Protein AF-A0A7C8YXA8-F1 (afdb_monomer_lite)

Organism: Opuntia streptacantha (NCBI:txid393608)

Structure (mmCIF, N/CA/C/O backbone):
data_AF-A0A7C8YXA8-F1
#
_entry.id   AF-A0A7C8YXA8-F1
#
loop_
_atom_site.group_PDB
_atom_site.id
_atom_site.type_symbol
_atom_site.label_atom_id
_atom_site.label_alt_id
_atom_site.label_comp_id
_atom_site.label_asym_id
_atom_site.label_entity_id
_atom_site.label_seq_id
_atom_site.pdbx_PDB_ins_code
_atom_site.Cartn_x
_atom_site.Cartn_y
_atom_site.Cartn_z
_atom_site.occupancy
_atom_site.B_iso_or_equiv
_atom_site.auth_seq_id
_atom_site.auth_comp_id
_atom_site.auth_asym_id
_atom_site.auth_atom_id
_atom_site.pdbx_PDB_model_num
ATOM 1 N N . MET A 1 1 ? 20.830 -11.717 -2.178 1.00 42.31 1 MET A N 1
ATOM 2 C CA . MET A 1 1 ? 20.661 -10.370 -1.578 1.00 42.31 1 MET A CA 1
ATOM 3 C C . MET A 1 1 ? 21.668 -10.047 -0.460 1.00 42.31 1 MET A C 1
ATOM 5 O O . MET A 1 1 ? 22.018 -8.888 -0.319 1.00 42.31 1 MET A O 1
ATOM 9 N N . HIS A 1 2 ? 22.247 -11.028 0.250 1.00 44.06 2 HIS A N 1
ATOM 10 C CA . HIS A 1 2 ? 23.272 -10.802 1.296 1.00 44.06 2 HIS A CA 1
ATOM 11 C C . HIS A 1 2 ? 24.641 -10.246 0.827 1.00 44.06 2 HIS A C 1
ATOM 13 O O . HIS A 1 2 ? 25.388 -9.691 1.628 1.00 44.06 2 HIS A O 1
ATOM 19 N N . PHE A 1 3 ? 24.999 -10.376 -0.456 1.00 40.09 3 PHE A N 1
ATOM 20 C CA . PHE A 1 3 ? 26.350 -10.045 -0.943 1.00 40.09 3 PHE A CA 1
ATOM 21 C C . PHE A 1 3 ? 26.593 -8.556 -1.248 1.00 40.09 3 PHE A C 1
ATOM 23 O O . PHE A 1 3 ? 27.742 -8.115 -1.244 1.00 40.09 3 PHE A O 1
ATOM 30 N N . TRP A 1 4 ? 25.542 -7.766 -1.486 1.00 42.28 4 TRP A N 1
ATOM 31 C CA . TRP A 1 4 ? 25.686 -6.348 -1.846 1.00 42.28 4 TRP A CA 1
ATOM 32 C C . TRP A 1 4 ? 25.954 -5.450 -0.629 1.00 42.28 4 TRP A C 1
ATOM 34 O O . TRP A 1 4 ? 26.821 -4.580 -0.691 1.00 42.28 4 TRP A O 1
ATOM 44 N N . ALA A 1 5 ? 25.319 -5.733 0.511 1.00 45.34 5 ALA A N 1
ATOM 45 C CA . ALA A 1 5 ? 25.531 -4.995 1.759 1.00 45.34 5 ALA A CA 1
ATOM 46 C C . ALA A 1 5 ? 26.970 -5.136 2.302 1.00 45.34 5 ALA A C 1
ATOM 48 O O . ALA A 1 5 ? 27.571 -4.164 2.758 1.00 45.34 5 ALA A O 1
ATOM 49 N N . LEU A 1 6 ? 27.575 -6.324 2.172 1.00 50.25 6 LEU A N 1
ATOM 50 C CA . LEU A 1 6 ? 28.950 -6.575 2.622 1.00 50.25 6 LEU A CA 1
ATOM 51 C C . LEU A 1 6 ? 30.002 -5.845 1.770 1.00 50.25 6 LEU A C 1
ATOM 53 O O . LEU A 1 6 ? 31.060 -5.467 2.278 1.00 50.25 6 LEU A O 1
ATOM 57 N N . ARG A 1 7 ? 29.723 -5.597 0.482 1.00 51.34 7 ARG A N 1
ATOM 58 C CA . ARG A 1 7 ? 30.649 -4.877 -0.409 1.00 51.34 7 ARG A CA 1
ATOM 59 C C . ARG A 1 7 ? 30.673 -3.370 -0.131 1.00 51.34 7 ARG A C 1
ATOM 61 O O . ARG A 1 7 ? 31.726 -2.756 -0.287 1.00 51.34 7 ARG A O 1
ATOM 68 N N . TYR A 1 8 ? 29.561 -2.806 0.338 1.00 46.84 8 TYR A N 1
ATOM 69 C CA . TYR A 1 8 ? 29.451 -1.396 0.719 1.00 46.84 8 TYR A CA 1
ATOM 70 C C . TYR A 1 8 ? 30.192 -1.090 2.034 1.00 46.84 8 TYR A C 1
ATOM 72 O O . TYR A 1 8 ? 31.008 -0.172 2.089 1.00 46.84 8 TYR A O 1
ATOM 80 N N . ILE A 1 9 ? 30.009 -1.930 3.060 1.00 54.09 9 ILE A N 1
ATOM 81 C CA . ILE A 1 9 ? 30.670 -1.770 4.370 1.00 54.09 9 ILE A CA 1
ATOM 82 C C . ILE A 1 9 ? 32.193 -1.939 4.256 1.00 54.09 9 ILE A C 1
ATOM 84 O O . ILE A 1 9 ? 32.955 -1.192 4.869 1.00 54.09 9 ILE A O 1
ATOM 88 N N . ARG A 1 10 ? 32.657 -2.870 3.411 1.00 50.44 10 ARG A N 1
ATOM 89 C CA . ARG A 1 10 ? 34.092 -3.072 3.171 1.00 50.44 10 ARG A CA 1
ATOM 90 C C . ARG A 1 10 ? 34.755 -1.823 2.578 1.00 50.44 10 ARG A C 1
ATOM 92 O O . ARG A 1 10 ? 35.803 -1.417 3.063 1.00 50.44 10 ARG A O 1
ATOM 99 N N . ASN A 1 11 ? 34.144 -1.177 1.586 1.00 47.81 11 ASN A N 1
ATOM 100 C CA . ASN A 1 11 ? 34.719 0.027 0.969 1.00 47.81 11 ASN A CA 1
ATOM 101 C C . ASN A 1 11 ? 34.734 1.240 1.918 1.00 47.81 11 ASN A C 1
ATOM 103 O O . ASN A 1 11 ? 35.639 2.068 1.831 1.00 47.81 11 ASN A O 1
ATOM 107 N N . PHE A 1 12 ? 33.788 1.315 2.856 1.00 50.34 12 PHE A N 1
ATOM 108 C CA . PHE A 1 12 ? 33.731 2.376 3.864 1.00 50.34 12 PHE A CA 1
ATOM 109 C C . PHE A 1 12 ? 34.861 2.254 4.906 1.00 50.34 12 PHE A C 1
ATOM 111 O O . PHE A 1 12 ? 35.546 3.230 5.206 1.00 50.34 12 PHE A O 1
ATOM 118 N N . ILE A 1 13 ? 35.142 1.034 5.378 1.00 52.44 13 ILE A N 1
ATOM 119 C CA . ILE A 1 13 ? 36.189 0.774 6.383 1.00 52.44 13 ILE A CA 1
ATOM 120 C C . ILE A 1 13 ? 37.605 0.966 5.802 1.00 52.44 13 ILE A C 1
ATOM 122 O O . ILE A 1 13 ? 38.474 1.533 6.469 1.00 52.44 13 ILE A O 1
ATOM 126 N N . TYR A 1 14 ? 37.844 0.581 4.540 1.00 45.84 14 TYR A N 1
ATOM 127 C CA . TYR A 1 14 ? 39.145 0.796 3.880 1.00 45.84 14 TYR A CA 1
ATOM 128 C C . TYR A 1 14 ? 39.472 2.284 3.646 1.00 45.84 14 TYR A C 1
ATOM 130 O O . TYR A 1 14 ? 40.645 2.654 3.660 1.00 45.84 14 TYR A O 1
ATOM 138 N N . SER A 1 15 ? 38.461 3.150 3.497 1.00 47.53 15 SER A N 1
ATOM 139 C CA . SER A 1 15 ? 38.656 4.601 3.349 1.00 47.53 15 SER A CA 1
ATOM 140 C C . SER A 1 15 ? 39.000 5.308 4.666 1.00 47.53 15 SER A C 1
ATOM 142 O O . SER A 1 15 ? 39.614 6.373 4.634 1.00 47.53 15 SER A O 1
ATOM 144 N N . GLN A 1 16 ? 38.613 4.749 5.816 1.00 42.59 16 GLN A N 1
ATOM 145 C CA . GLN A 1 16 ? 38.869 5.352 7.132 1.00 42.59 16 GLN A CA 1
ATOM 146 C C . GLN A 1 16 ? 40.211 4.926 7.743 1.00 42.59 16 GLN A C 1
ATOM 148 O O 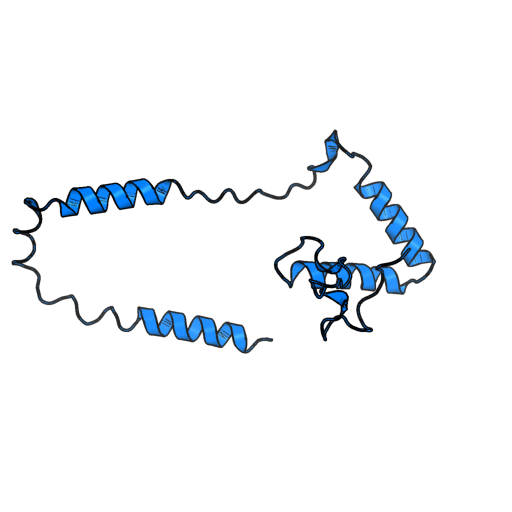. GLN A 1 16 ? 40.817 5.704 8.475 1.00 42.59 16 GLN A O 1
ATOM 153 N N . LEU A 1 17 ? 40.729 3.740 7.409 1.00 45.81 17 LEU A N 1
ATOM 154 C CA . LEU A 1 17 ? 41.983 3.227 7.982 1.00 45.81 17 LEU A CA 1
ATOM 155 C C . LEU A 1 17 ? 43.265 3.761 7.313 1.00 45.81 17 LEU A C 1
ATOM 157 O O . LEU A 1 17 ? 44.332 3.689 7.919 1.00 45.81 17 LEU A O 1
ATOM 161 N N . PHE A 1 18 ? 43.192 4.334 6.106 1.00 44.44 18 PHE A N 1
ATOM 162 C CA . PHE A 1 18 ? 44.373 4.884 5.415 1.00 44.44 18 PHE A CA 1
ATOM 163 C C . PHE A 1 18 ? 44.728 6.323 5.842 1.00 44.44 18 PHE A C 1
ATOM 165 O O . PHE A 1 18 ? 45.822 6.803 5.558 1.00 44.44 18 PHE A O 1
ATOM 172 N N . PHE A 1 19 ? 43.835 7.018 6.556 1.00 41.53 19 PHE A N 1
ATOM 173 C CA . PHE A 1 19 ? 44.018 8.435 6.902 1.00 41.53 19 PHE A CA 1
ATOM 174 C C . PHE A 1 19 ? 44.668 8.686 8.273 1.00 41.53 19 PHE A C 1
ATOM 176 O O . PHE A 1 19 ? 45.052 9.816 8.571 1.00 41.53 19 PHE A O 1
ATOM 183 N N . SER A 1 20 ? 44.843 7.655 9.108 1.00 44.69 20 SER A N 1
ATOM 184 C CA . SER A 1 20 ? 45.347 7.824 10.481 1.00 44.69 20 SER A CA 1
ATOM 185 C C . SER A 1 20 ? 46.874 7.843 10.629 1.00 44.69 20 SER A C 1
ATOM 187 O O . SER A 1 20 ? 47.355 8.135 11.720 1.00 44.69 20 SER A O 1
ATOM 189 N N . SER A 1 21 ? 47.665 7.562 9.585 1.00 48.25 21 SER A N 1
ATOM 190 C CA . SER A 1 21 ? 49.114 7.328 9.750 1.00 48.25 21 SER A CA 1
ATOM 191 C C . SER A 1 21 ? 50.049 8.447 9.270 1.00 48.25 21 SER A C 1
ATOM 193 O O . SER A 1 21 ? 51.256 8.317 9.459 1.00 48.25 21 SER A O 1
ATOM 195 N N . GLN A 1 22 ? 49.553 9.563 8.712 1.00 47.94 22 GLN A N 1
ATOM 196 C CA . GLN A 1 22 ? 50.429 10.584 8.093 1.00 47.94 22 GLN A CA 1
ATOM 197 C C . GLN A 1 22 ? 50.380 12.004 8.689 1.00 47.94 22 GLN A C 1
ATOM 199 O O . GLN A 1 22 ? 51.004 12.909 8.141 1.00 47.94 22 GLN A O 1
ATOM 204 N N . LEU A 1 23 ? 49.717 12.245 9.827 1.00 48.16 23 LEU A N 1
ATOM 205 C CA . LEU A 1 23 ? 49.517 13.620 10.337 1.00 48.16 23 LEU A CA 1
ATOM 206 C C . LEU A 1 23 ? 50.118 13.940 11.719 1.00 48.16 23 LEU A C 1
ATOM 208 O O . LEU A 1 23 ? 49.822 14.988 12.280 1.00 48.16 23 LEU A O 1
ATOM 212 N N . ILE A 1 24 ? 51.017 13.109 12.259 1.00 52.09 24 ILE A N 1
ATOM 213 C CA . ILE A 1 24 ? 51.536 13.286 13.638 1.00 52.09 24 ILE A CA 1
ATOM 214 C C . ILE A 1 24 ? 52.927 13.970 13.717 1.00 52.09 24 ILE A C 1
ATOM 216 O O . ILE A 1 24 ? 53.452 14.174 14.804 1.00 52.09 24 ILE A O 1
ATOM 220 N N . ARG A 1 25 ? 53.558 14.417 12.615 1.00 47.22 25 ARG A N 1
ATOM 221 C CA . ARG A 1 25 ? 54.955 14.940 12.673 1.00 47.22 25 ARG A CA 1
ATOM 222 C C . ARG A 1 25 ? 55.221 16.394 12.257 1.00 47.22 25 ARG A C 1
ATOM 224 O O . ARG A 1 25 ? 56.377 16.738 12.032 1.00 47.22 25 ARG A O 1
ATOM 231 N N . ARG A 1 26 ? 54.227 17.292 12.198 1.00 48.16 26 ARG A N 1
ATOM 232 C CA . ARG A 1 26 ? 54.483 18.729 11.902 1.00 48.16 26 ARG A CA 1
ATOM 233 C C . ARG A 1 26 ? 53.769 19.731 12.825 1.00 48.16 26 ARG A C 1
ATOM 235 O O . ARG A 1 26 ? 53.380 20.812 12.397 1.00 48.16 26 ARG A O 1
ATOM 242 N N . MET A 1 27 ? 53.648 19.394 14.107 1.00 48.69 27 MET A N 1
ATOM 243 C CA . MET A 1 27 ? 53.294 20.333 15.183 1.00 48.69 27 MET A CA 1
ATOM 244 C C . MET A 1 27 ? 54.591 20.895 15.790 1.00 48.69 27 MET A C 1
ATOM 246 O O . MET A 1 27 ? 55.154 20.246 16.668 1.00 48.69 27 MET A O 1
ATOM 250 N N . PRO A 1 28 ? 55.140 22.028 15.299 1.00 50.38 28 PRO A N 1
ATOM 251 C CA . PRO A 1 28 ? 54.985 23.234 16.123 1.00 50.38 28 PRO A CA 1
ATOM 252 C C . PRO A 1 28 ? 54.979 24.598 15.392 1.00 50.38 28 PRO A C 1
ATOM 254 O O . PRO A 1 28 ? 54.901 25.617 16.066 1.00 50.38 28 PRO A O 1
ATOM 257 N N . THR A 1 29 ? 55.027 24.690 14.055 1.00 49.09 29 THR A N 1
ATOM 258 C CA . THR A 1 29 ? 55.122 26.006 13.364 1.00 49.09 29 THR A CA 1
ATOM 259 C C . THR A 1 29 ? 53.848 26.461 12.646 1.00 49.09 29 THR A C 1
ATOM 261 O O . THR A 1 29 ? 53.710 27.642 12.340 1.00 49.09 29 THR A O 1
ATOM 264 N N . PHE A 1 30 ? 52.870 25.575 12.430 1.00 50.69 30 PHE A N 1
ATOM 265 C CA . PHE A 1 30 ? 51.626 25.921 11.722 1.00 50.69 30 PHE A CA 1
ATOM 266 C C . PHE A 1 30 ? 50.579 26.627 12.610 1.00 50.69 30 PHE A C 1
ATOM 268 O O . PHE A 1 30 ? 49.627 27.217 12.107 1.00 50.69 30 PHE A O 1
ATOM 275 N N . MET A 1 31 ? 50.764 26.612 13.935 1.00 55.53 31 MET A N 1
ATOM 276 C CA . MET A 1 31 ? 49.801 27.161 14.902 1.00 55.53 31 MET A CA 1
ATOM 277 C C . MET A 1 31 ? 49.827 28.697 14.999 1.00 55.53 31 MET A C 1
ATOM 279 O O . MET A 1 31 ? 48.835 29.294 15.402 1.00 55.53 31 MET A O 1
ATOM 283 N N . ALA A 1 32 ? 50.921 29.361 14.603 1.00 52.84 32 ALA A N 1
ATOM 284 C CA . ALA A 1 32 ? 51.073 30.812 14.777 1.00 52.84 32 ALA A CA 1
ATOM 285 C C . ALA A 1 32 ? 50.574 31.659 13.585 1.00 52.84 32 ALA A C 1
ATOM 287 O O . ALA A 1 32 ? 50.375 32.863 13.729 1.00 52.84 32 ALA A O 1
ATOM 288 N N . SER A 1 33 ? 50.350 31.058 12.408 1.00 52.91 33 SER A N 1
ATOM 289 C CA . SER A 1 33 ? 49.910 31.787 11.202 1.00 52.91 33 SER A CA 1
ATOM 290 C C . SER A 1 33 ? 48.381 31.812 11.026 1.00 52.91 33 SER A C 1
ATOM 292 O O . SER A 1 33 ? 47.839 32.694 10.363 1.00 52.91 33 SER A O 1
ATOM 294 N N . LEU A 1 34 ? 47.661 30.902 11.689 1.00 53.72 34 LEU A N 1
ATOM 295 C CA . LEU A 1 34 ? 46.205 30.749 11.561 1.00 53.72 34 LEU A CA 1
ATOM 296 C C . LEU A 1 34 ? 45.380 31.845 12.266 1.00 53.72 34 LEU A C 1
ATOM 298 O O . LEU A 1 34 ? 44.196 31.983 11.981 1.00 53.72 34 LEU A O 1
ATOM 302 N N . ILE A 1 35 ? 45.992 32.652 13.140 1.00 55.06 35 ILE A N 1
ATOM 303 C CA . ILE A 1 35 ? 45.296 33.666 13.959 1.00 55.06 35 ILE A CA 1
ATOM 304 C C . ILE A 1 35 ? 44.968 34.949 13.158 1.00 55.06 35 ILE A C 1
ATOM 306 O O . ILE A 1 35 ? 44.111 35.724 13.568 1.00 55.06 35 ILE A O 1
ATOM 310 N N . LYS A 1 36 ? 45.602 35.183 11.997 1.00 56.28 36 LYS A N 1
ATOM 311 C CA . LYS A 1 36 ? 45.430 36.420 11.194 1.00 56.28 36 LYS A CA 1
ATOM 312 C C . LYS A 1 36 ? 44.674 36.238 9.871 1.00 56.28 36 LYS A C 1
ATOM 314 O O . LYS A 1 36 ? 44.607 37.166 9.072 1.00 56.28 36 LYS A O 1
ATOM 319 N N . SER A 1 37 ? 44.138 35.052 9.615 1.00 58.62 37 SER A N 1
ATOM 320 C CA . SER A 1 37 ? 43.432 34.723 8.372 1.00 58.62 37 SER A CA 1
ATOM 321 C C . SER A 1 37 ? 41.911 34.802 8.575 1.00 58.62 37 SER A C 1
ATOM 323 O O . SER A 1 37 ? 41.474 34.548 9.690 1.00 58.62 37 SER A O 1
ATOM 325 N N . PRO A 1 38 ? 41.073 35.096 7.556 1.00 63.12 38 PRO A N 1
ATOM 326 C CA . PRO A 1 38 ? 39.605 35.008 7.661 1.00 63.12 38 PRO A CA 1
ATOM 327 C C . PRO A 1 38 ? 39.078 33.562 7.788 1.00 63.12 38 PRO A C 1
ATOM 329 O O . PRO A 1 38 ? 37.880 33.346 7.970 1.00 63.12 38 PRO A O 1
ATOM 332 N N . ILE A 1 39 ? 39.967 32.566 7.715 1.00 69.31 39 ILE A N 1
ATOM 333 C CA . ILE A 1 39 ? 39.672 31.131 7.840 1.00 69.31 39 ILE A CA 1
ATOM 334 C C . ILE A 1 39 ? 38.854 30.766 9.102 1.00 69.31 39 ILE A C 1
ATOM 336 O O . ILE A 1 39 ? 37.911 29.988 8.957 1.00 69.31 39 ILE A O 1
ATOM 340 N N . PRO A 1 40 ? 39.106 31.313 10.313 1.00 72.00 40 PRO A N 1
ATOM 341 C CA . PRO A 1 40 ? 38.314 31.005 11.504 1.00 72.00 40 PRO A CA 1
ATOM 342 C C . PRO A 1 40 ? 36.852 31.442 11.363 1.00 72.00 40 PRO A C 1
ATOM 344 O O . PRO A 1 40 ? 35.959 30.714 11.787 1.00 72.00 40 PRO A O 1
ATOM 347 N N . CYS A 1 41 ? 36.594 32.588 10.719 1.00 72.44 41 CYS A N 1
ATOM 348 C CA . CYS A 1 41 ? 35.237 33.082 10.478 1.00 72.44 41 CYS A CA 1
ATOM 349 C C . CYS A 1 41 ? 34.487 32.211 9.467 1.00 72.44 41 CYS A C 1
ATOM 351 O O . CYS A 1 41 ? 33.308 31.935 9.659 1.00 72.44 41 CYS A O 1
ATOM 353 N N . ILE A 1 42 ? 35.169 31.743 8.417 1.00 77.12 42 ILE A N 1
ATOM 354 C CA . ILE A 1 42 ? 34.579 30.855 7.404 1.00 77.12 42 ILE A CA 1
ATOM 355 C C . ILE A 1 42 ? 34.240 29.491 8.019 1.00 77.12 42 ILE A C 1
ATOM 357 O O . ILE A 1 42 ? 33.140 28.981 7.816 1.00 77.12 42 ILE A O 1
ATOM 361 N N . ILE A 1 43 ? 35.140 28.928 8.833 1.00 80.88 43 ILE A N 1
ATOM 362 C CA . ILE A 1 43 ? 34.895 27.667 9.549 1.00 80.88 43 ILE A CA 1
ATOM 363 C C . ILE A 1 43 ? 33.728 27.819 10.534 1.00 80.88 43 ILE A C 1
ATOM 365 O O . ILE A 1 43 ? 32.858 26.952 10.578 1.00 80.88 43 ILE A O 1
ATOM 369 N N . LEU A 1 44 ? 33.669 28.929 11.279 1.00 77.25 44 LEU A N 1
ATOM 370 C CA . LEU A 1 44 ? 32.573 29.209 12.206 1.00 77.25 44 LEU A CA 1
ATOM 371 C C . LEU A 1 44 ? 31.233 29.379 11.472 1.00 77.25 44 LEU A C 1
ATOM 373 O O . LEU A 1 44 ? 30.230 28.827 11.912 1.00 77.25 44 LEU A O 1
ATOM 377 N N . LEU A 1 45 ? 31.214 30.075 10.333 1.00 76.75 45 LEU A N 1
ATOM 378 C CA . LEU A 1 45 ? 30.013 30.257 9.514 1.00 76.75 45 LEU A CA 1
ATOM 379 C C . LEU A 1 45 ? 29.502 28.927 8.940 1.00 76.75 45 LEU A C 1
ATOM 381 O O . LEU A 1 45 ? 28.302 28.663 8.984 1.00 76.75 45 LEU A O 1
ATOM 385 N N . HIS A 1 46 ? 30.398 28.061 8.457 1.00 74.19 46 HIS A N 1
ATOM 386 C CA . HIS A 1 46 ? 30.026 26.717 8.006 1.00 74.19 46 HIS A CA 1
ATOM 387 C C . HIS A 1 46 ? 29.519 25.837 9.152 1.00 74.19 46 HIS A C 1
ATOM 389 O O . HIS A 1 46 ? 28.539 25.113 8.972 1.00 74.19 46 HIS A O 1
ATOM 395 N N . LEU A 1 47 ? 30.133 25.931 10.336 1.00 74.31 47 LEU A N 1
ATOM 396 C CA . LEU A 1 47 ? 29.683 25.201 11.520 1.00 74.31 47 LEU A CA 1
ATOM 397 C C . LEU A 1 47 ? 28.275 25.652 11.945 1.00 74.31 47 LEU A C 1
ATOM 399 O O . LEU A 1 47 ? 27.419 24.808 12.199 1.00 74.31 47 LEU A O 1
ATOM 403 N N . LEU A 1 48 ? 27.999 26.959 11.925 1.00 71.69 48 LEU A N 1
ATOM 404 C CA . LEU A 1 48 ? 26.679 27.527 12.231 1.00 71.69 48 LEU A CA 1
ATOM 405 C C . LEU A 1 48 ? 25.613 27.190 11.176 1.00 71.69 48 LEU A C 1
ATOM 407 O O . LEU A 1 48 ? 24.450 27.026 11.526 1.00 71.69 48 LEU A O 1
ATOM 411 N N . LEU A 1 49 ? 25.983 27.057 9.899 1.00 67.75 49 LEU A N 1
ATOM 412 C CA . LEU A 1 49 ? 25.045 2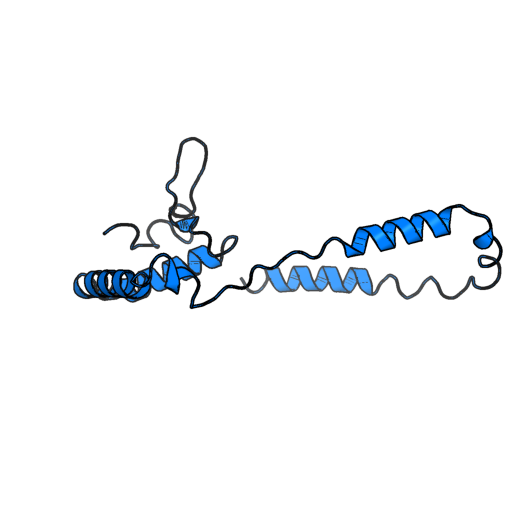6.679 8.835 1.00 67.75 49 LEU A CA 1
ATOM 413 C C . LEU A 1 49 ? 24.720 25.176 8.841 1.00 67.75 49 LEU A C 1
ATOM 415 O O . LEU A 1 49 ? 23.669 24.764 8.365 1.00 67.75 49 LEU A O 1
ATOM 419 N N . SER A 1 50 ? 25.609 24.344 9.387 1.00 64.44 50 SER A N 1
ATOM 420 C CA . SER A 1 50 ? 25.399 22.893 9.460 1.00 64.44 50 SER A CA 1
ATOM 421 C C . SER A 1 50 ? 24.409 22.453 10.550 1.00 64.44 50 SER A C 1
ATOM 423 O O . SER A 1 50 ? 23.841 21.368 10.448 1.00 64.44 50 SER A O 1
ATOM 425 N N . THR A 1 51 ? 24.136 23.287 11.561 1.00 58.56 51 THR A N 1
ATOM 426 C CA . THR A 1 51 ? 23.207 22.956 12.660 1.00 58.56 51 THR A CA 1
ATOM 427 C C . THR A 1 51 ? 21.729 23.149 12.309 1.00 58.56 51 THR A C 1
ATOM 429 O O . THR A 1 51 ? 20.872 22.677 13.053 1.00 58.56 51 THR A O 1
ATOM 432 N N . SER A 1 52 ? 21.402 23.795 11.183 1.00 57.75 52 SER A N 1
ATOM 433 C CA . SER A 1 52 ? 20.013 24.016 10.748 1.00 57.75 52 SER A CA 1
ATOM 434 C C . SER A 1 52 ? 19.415 22.853 9.947 1.00 57.75 52 SER A C 1
ATOM 436 O O . SER A 1 52 ? 18.208 22.833 9.716 1.00 57.75 52 SER A O 1
ATOM 438 N N . TYR A 1 53 ? 20.208 21.838 9.585 1.00 59.53 53 TYR A N 1
ATOM 439 C CA . TYR A 1 53 ? 19.719 20.625 8.919 1.00 59.53 53 TYR A CA 1
ATOM 440 C C . TYR A 1 53 ? 19.214 19.594 9.937 1.00 59.53 53 TYR A C 1
ATOM 442 O O . TYR A 1 53 ? 19.634 18.437 9.960 1.00 59.53 53 TYR A O 1
ATOM 450 N N . ALA A 1 54 ? 18.285 20.007 10.800 1.00 58.09 54 ALA A N 1
ATOM 451 C CA . ALA A 1 54 ? 17.460 19.060 11.533 1.00 58.09 54 ALA A CA 1
ATOM 452 C C . ALA A 1 54 ? 16.427 18.496 10.549 1.00 58.09 54 ALA A C 1
ATOM 454 O O . ALA A 1 54 ? 15.370 19.080 10.326 1.00 58.09 54 ALA A O 1
ATOM 455 N N . GLN A 1 55 ? 16.755 17.372 9.911 1.00 60.72 55 GLN A N 1
ATOM 456 C CA . GLN A 1 55 ? 15.795 16.634 9.101 1.00 60.72 55 GLN A CA 1
ATOM 457 C C . GLN A 1 55 ? 14.677 16.155 10.034 1.00 60.72 55 GLN A C 1
ATOM 459 O O . GLN A 1 55 ? 14.877 15.233 10.829 1.00 60.72 55 GLN A O 1
ATOM 464 N N . ALA A 1 56 ? 13.520 16.816 9.977 1.00 58.72 56 ALA A N 1
ATOM 465 C CA . ALA A 1 56 ? 12.327 16.374 10.676 1.00 58.72 56 ALA A CA 1
ATOM 466 C C . ALA A 1 56 ? 11.969 14.983 10.144 1.00 58.72 56 ALA A C 1
ATOM 468 O O . ALA A 1 56 ? 11.448 14.828 9.043 1.00 58.72 56 ALA A O 1
ATOM 469 N N . ARG A 1 57 ? 12.314 13.943 10.903 1.00 60.56 57 ARG A N 1
ATOM 470 C CA . ARG A 1 57 ? 11.743 12.619 10.692 1.00 60.56 57 ARG A CA 1
ATOM 471 C C . ARG A 1 57 ? 10.349 12.683 11.289 1.00 60.56 57 ARG A C 1
ATOM 473 O O . ARG A 1 57 ? 10.212 12.588 12.509 1.00 60.56 57 ARG A O 1
ATOM 480 N N . GLU A 1 58 ? 9.340 12.915 10.456 1.00 71.62 58 GLU A N 1
ATOM 481 C CA . GLU A 1 58 ? 7.958 12.755 10.895 1.00 71.62 58 GLU A CA 1
ATOM 482 C C . GLU A 1 58 ? 7.795 11.341 11.455 1.00 71.62 58 GLU A C 1
ATOM 484 O O . GLU A 1 58 ? 8.114 10.338 10.813 1.00 71.62 58 GLU A O 1
ATOM 489 N N . LYS A 1 59 ? 7.402 11.268 12.724 1.00 85.62 59 LYS A N 1
ATOM 490 C CA . LYS A 1 59 ? 7.247 10.006 13.431 1.00 85.62 59 LYS A CA 1
ATOM 491 C C . LYS A 1 59 ? 5.837 9.497 13.166 1.00 85.62 59 LYS A C 1
ATOM 493 O O . LYS A 1 59 ? 4.872 10.184 13.491 1.00 85.62 59 LYS A O 1
ATOM 498 N N . LEU A 1 60 ? 5.722 8.291 12.614 1.00 90.94 60 LEU A N 1
ATOM 499 C CA . LEU A 1 60 ? 4.427 7.633 12.449 1.00 90.94 60 LEU A CA 1
ATOM 500 C C . LEU A 1 60 ? 3.723 7.461 13.804 1.00 90.94 60 LEU A C 1
ATOM 502 O O . LEU A 1 60 ? 4.365 7.232 14.835 1.00 90.94 60 LEU A O 1
ATOM 506 N N . SER A 1 61 ? 2.394 7.558 13.785 1.00 94.00 61 SER A N 1
ATOM 507 C CA . SER A 1 61 ? 1.532 7.418 14.958 1.00 94.00 61 SER A CA 1
ATOM 508 C C . SER A 1 61 ? 0.325 6.548 14.629 1.00 94.00 61 SER A C 1
ATOM 510 O O . SER A 1 61 ? -0.322 6.743 13.603 1.00 94.00 61 SER A O 1
ATOM 512 N N . THR A 1 62 ? -0.024 5.635 15.534 1.00 94.50 62 THR A N 1
ATOM 513 C CA . THR A 1 62 ? -1.232 4.800 15.422 1.00 94.50 62 THR A CA 1
ATOM 514 C C . THR A 1 62 ? -2.523 5.615 15.520 1.00 94.50 62 THR A C 1
ATOM 516 O O . THR A 1 62 ? -3.571 5.158 15.081 1.00 94.50 62 THR A O 1
ATOM 519 N N . CYS A 1 63 ? -2.457 6.842 16.046 1.00 95.44 63 CYS A N 1
ATOM 520 C CA . CYS A 1 63 ? -3.609 7.730 16.197 1.00 95.44 63 CYS A CA 1
ATOM 521 C C . CYS A 1 63 ? -3.743 8.758 15.061 1.00 95.44 63 CYS A C 1
ATOM 523 O O . CYS A 1 63 ? -4.566 9.666 15.184 1.00 95.44 63 CYS A O 1
ATOM 525 N N . TYR A 1 64 ? -2.960 8.652 13.978 1.00 95.00 64 TYR A N 1
ATOM 526 C CA . TYR A 1 64 ? -2.922 9.656 12.902 1.00 95.00 64 TYR A CA 1
ATOM 527 C C . TYR A 1 64 ? -4.317 9.979 12.332 1.00 95.00 64 TYR A C 1
ATOM 529 O O . TYR A 1 64 ? -4.657 11.146 12.164 1.00 95.00 64 TYR A O 1
ATOM 537 N N . TYR A 1 65 ? -5.159 8.959 12.130 1.00 97.00 65 TYR A N 1
ATOM 538 C CA . TYR A 1 65 ? -6.519 9.122 11.597 1.00 97.00 65 TYR A CA 1
ATOM 539 C C . TYR A 1 65 ? -7.620 9.239 12.660 1.00 97.00 65 TYR A C 1
ATOM 541 O O . TYR A 1 65 ? -8.794 9.310 12.309 1.00 97.00 65 TYR A O 1
ATOM 549 N N . SER A 1 66 ? -7.282 9.287 13.953 1.00 97.12 66 SER A N 1
ATOM 550 C CA . SER A 1 66 ? -8.281 9.233 15.036 1.00 97.12 66 SER A CA 1
ATOM 551 C C . SER A 1 66 ? -9.343 10.343 14.976 1.00 97.12 66 SER A C 1
ATOM 553 O O . SER A 1 66 ? -10.484 10.106 15.360 1.00 97.12 66 SER A O 1
ATOM 555 N N . SER A 1 67 ? -8.998 11.533 14.478 1.00 97.75 67 SER A N 1
ATOM 556 C CA . SER A 1 67 ? -9.920 12.672 14.359 1.00 97.75 67 SER A CA 1
ATOM 557 C C . SER A 1 67 ? -10.481 12.887 12.952 1.00 97.75 67 SER A C 1
ATOM 559 O O . SER A 1 67 ? -11.574 13.428 12.812 1.00 97.75 67 SER A O 1
ATOM 561 N N . THR A 1 68 ? -9.751 12.489 11.909 1.00 98.06 68 THR A N 1
ATOM 562 C CA . THR A 1 68 ? -10.109 12.754 10.505 1.00 98.06 68 THR A CA 1
ATOM 563 C C . THR A 1 68 ? -10.847 11.589 9.856 1.00 98.06 68 THR A C 1
ATOM 565 O O . THR A 1 68 ? -11.749 11.810 9.052 1.00 98.06 68 THR A O 1
ATOM 568 N N . CYS A 1 69 ? -10.494 10.352 10.210 1.00 98.12 69 CYS A N 1
ATOM 569 C CA . CYS A 1 69 ? -11.127 9.133 9.715 1.00 98.12 69 CYS A CA 1
ATOM 570 C C . CYS A 1 69 ? -11.118 8.047 10.811 1.00 98.12 69 CYS A C 1
ATOM 572 O O . CYS A 1 69 ? -10.349 7.085 10.738 1.00 98.12 69 CYS A O 1
ATOM 574 N N . PRO A 1 70 ? -11.966 8.175 11.851 1.00 97.94 70 PRO A N 1
ATOM 575 C CA . PRO A 1 70 ? -11.928 7.291 13.022 1.00 97.94 70 PRO A CA 1
ATOM 576 C C . PRO A 1 70 ? -12.242 5.823 12.699 1.00 97.94 70 PRO A C 1
ATOM 578 O O . PRO A 1 70 ? -11.840 4.936 13.444 1.00 97.94 70 PRO A O 1
ATOM 581 N N . LYS A 1 71 ? -12.933 5.564 11.582 1.00 98.12 71 LYS A N 1
ATOM 582 C CA . LYS A 1 71 ? -13.286 4.218 11.105 1.00 98.12 71 LYS A CA 1
ATOM 583 C C . LYS A 1 71 ? -12.298 3.637 10.088 1.00 98.12 71 LYS A C 1
ATOM 585 O O . LYS A 1 71 ? -12.585 2.601 9.501 1.00 98.12 71 LYS A O 1
ATOM 590 N N . ALA A 1 72 ? -11.153 4.284 9.849 1.00 97.81 72 ALA A N 1
ATOM 591 C CA . ALA A 1 72 ? -10.201 3.840 8.829 1.00 97.81 72 ALA A CA 1
ATOM 592 C C . ALA A 1 72 ? -9.768 2.375 9.018 1.00 97.81 72 ALA A C 1
ATOM 594 O O . ALA A 1 72 ? -9.766 1.616 8.055 1.00 97.81 72 ALA A O 1
ATOM 595 N N . LEU A 1 73 ? -9.443 1.977 10.255 1.00 96.94 73 LEU A N 1
ATOM 596 C CA . LEU A 1 73 ? -9.026 0.606 10.556 1.00 96.94 73 LEU A CA 1
ATOM 597 C C . LEU A 1 73 ? -10.168 -0.397 10.346 1.00 96.94 73 LEU A C 1
ATOM 599 O O . LEU A 1 73 ? -9.965 -1.382 9.654 1.00 96.94 73 LEU A O 1
ATOM 603 N N . GLU A 1 74 ? -11.363 -0.103 10.867 1.00 98.31 74 GLU A N 1
ATOM 604 C CA . GLU A 1 74 ? -12.566 -0.945 10.727 1.00 98.31 74 GLU A CA 1
ATOM 605 C C . GLU A 1 74 ? -12.890 -1.215 9.247 1.00 98.31 74 GLU A C 1
ATOM 607 O O . GLU A 1 74 ? -13.032 -2.360 8.834 1.00 98.31 74 GLU A O 1
ATOM 612 N N . ILE A 1 75 ? -12.896 -0.168 8.412 1.00 98.06 75 ILE A N 1
ATOM 613 C CA . ILE A 1 75 ? -13.185 -0.286 6.973 1.00 98.06 75 ILE A CA 1
ATOM 614 C C . ILE A 1 75 ? -12.135 -1.145 6.249 1.00 98.06 75 ILE A C 1
ATOM 616 O O . ILE A 1 75 ? -12.469 -1.903 5.334 1.00 98.06 75 ILE A O 1
ATOM 620 N N . VAL A 1 76 ? -10.858 -1.007 6.618 1.00 97.25 76 VAL A N 1
ATOM 621 C CA . VAL A 1 76 ? -9.776 -1.815 6.038 1.00 97.25 76 VAL A CA 1
ATOM 622 C C . VAL A 1 76 ? -9.889 -3.268 6.497 1.00 97.25 76 VAL A C 1
ATOM 624 O O . VAL A 1 76 ? -9.767 -4.161 5.662 1.00 97.25 76 VAL A O 1
ATOM 627 N N . GLU A 1 77 ? -10.150 -3.514 7.781 1.00 97.81 77 GLU A N 1
ATOM 628 C CA . GLU A 1 77 ? -10.339 -4.859 8.335 1.00 97.81 77 GLU A CA 1
ATOM 629 C C . GLU A 1 77 ? -11.496 -5.590 7.652 1.00 97.81 77 GLU A C 1
ATOM 631 O O . GLU A 1 77 ? -11.299 -6.711 7.181 1.00 97.81 77 GLU A O 1
ATOM 636 N N . ASP A 1 78 ? -12.652 -4.943 7.502 1.00 98.38 78 ASP A N 1
ATOM 637 C CA . ASP A 1 78 ? -13.812 -5.524 6.820 1.00 98.38 78 ASP A CA 1
ATOM 638 C C . ASP A 1 78 ? -13.489 -5.902 5.368 1.00 98.38 78 ASP A C 1
ATOM 640 O O . ASP A 1 78 ? -13.761 -7.026 4.942 1.00 98.38 78 ASP A O 1
ATOM 644 N N . GLY A 1 79 ? -12.833 -5.007 4.620 1.00 97.00 79 GLY A N 1
ATOM 645 C CA . GLY A 1 79 ? -12.437 -5.285 3.236 1.00 97.00 79 GLY A CA 1
ATOM 646 C C . GLY A 1 79 ? -11.406 -6.414 3.116 1.00 97.00 79 GLY A C 1
ATOM 647 O O . GLY A 1 79 ? -11.458 -7.209 2.177 1.00 97.00 79 GLY A O 1
ATOM 648 N N . VAL A 1 80 ? -10.476 -6.522 4.069 1.00 97.06 80 VAL A N 1
ATOM 649 C CA . VAL A 1 80 ? -9.502 -7.625 4.114 1.00 97.06 80 VAL A CA 1
ATOM 650 C C . VAL A 1 80 ? -10.195 -8.947 4.443 1.00 97.06 80 VAL A C 1
ATOM 652 O O . VAL A 1 80 ? -9.888 -9.966 3.821 1.00 97.06 80 VAL A O 1
ATOM 655 N N . LEU A 1 81 ? -11.128 -8.952 5.397 1.00 98.06 81 LEU A N 1
ATOM 656 C CA . LEU A 1 81 ? -11.889 -10.144 5.771 1.00 98.06 81 LEU A CA 1
ATOM 657 C C . LEU A 1 81 ? -12.784 -10.629 4.629 1.00 98.06 81 LEU A C 1
ATOM 659 O O . LEU A 1 81 ? -12.855 -11.837 4.393 1.00 98.06 81 LEU A O 1
ATOM 663 N N . GLU A 1 82 ? -13.419 -9.714 3.898 1.00 97.69 82 GLU A N 1
ATOM 664 C CA . GLU A 1 82 ? -14.188 -10.024 2.691 1.00 97.69 82 GLU A CA 1
ATOM 665 C C . GLU A 1 82 ? -13.298 -10.675 1.621 1.00 97.69 82 GLU A C 1
ATOM 667 O O . GLU A 1 82 ? -13.582 -11.793 1.191 1.00 97.69 82 GLU A O 1
ATOM 672 N N . ALA A 1 83 ? -12.151 -10.068 1.299 1.00 96.62 83 ALA A N 1
ATOM 673 C CA . ALA A 1 83 ? -11.210 -10.625 0.324 1.00 96.62 83 ALA A CA 1
ATOM 674 C C . ALA A 1 83 ? -10.668 -12.010 0.733 1.00 96.62 83 ALA A C 1
ATOM 676 O O . ALA A 1 83 ? -10.493 -12.893 -0.106 1.00 96.62 83 ALA A O 1
ATOM 677 N N . ILE A 1 84 ? -10.409 -12.234 2.028 1.00 97.19 84 ILE A N 1
ATOM 678 C CA . ILE A 1 84 ? -9.979 -13.544 2.552 1.00 97.19 84 ILE A CA 1
ATOM 679 C C . ILE A 1 84 ? -11.103 -14.579 2.460 1.00 97.19 84 ILE A C 1
ATOM 681 O O . ILE A 1 84 ? -10.836 -15.760 2.220 1.00 97.19 84 ILE A O 1
ATOM 685 N N . LYS A 1 85 ? -12.353 -14.163 2.677 1.00 98.00 85 LYS A N 1
ATOM 686 C CA . LYS A 1 85 ? -13.517 -15.044 2.576 1.00 98.00 85 LYS A CA 1
ATOM 687 C C . LYS A 1 85 ? -13.725 -15.533 1.142 1.00 98.00 85 LYS A C 1
ATOM 689 O O . LYS A 1 85 ? -14.129 -16.680 0.962 1.00 98.00 85 LYS A O 1
ATOM 694 N N . GLU A 1 86 ? -13.435 -14.692 0.156 1.00 97.19 86 GLU A N 1
ATOM 695 C CA . GLU A 1 86 ? -13.486 -15.050 -1.265 1.00 97.19 86 GLU A CA 1
ATOM 696 C C . GLU A 1 86 ? -12.290 -15.909 -1.694 1.00 97.19 86 GLU A C 1
ATOM 698 O O . GLU A 1 86 ? -12.466 -16.979 -2.279 1.00 97.19 86 GLU A O 1
ATOM 703 N N . GLU A 1 87 ? -11.069 -15.495 -1.348 1.00 96.94 87 GLU A N 1
ATOM 704 C CA . GLU A 1 87 ? -9.848 -16.263 -1.587 1.00 96.94 87 GLU A CA 1
ATOM 705 C C . GLU A 1 87 ? -8.962 -16.247 -0.335 1.00 96.94 87 GLU A C 1
ATOM 707 O O . GLU A 1 87 ? -8.271 -15.276 -0.039 1.00 96.94 87 GLU A O 1
ATOM 712 N N . SER A 1 88 ? -8.866 -17.380 0.366 1.00 97.62 88 SER A N 1
ATOM 713 C CA . SER A 1 88 ? -8.107 -17.488 1.627 1.00 97.62 88 SER A CA 1
ATOM 714 C C . SER A 1 88 ? -6.639 -17.057 1.517 1.00 97.62 88 SER A C 1
ATOM 716 O O . SER A 1 88 ? -6.054 -16.517 2.459 1.00 97.62 88 SER A O 1
ATOM 718 N N . ARG A 1 89 ? -6.031 -17.248 0.340 1.00 96.88 89 ARG A N 1
ATOM 719 C CA . ARG A 1 89 ? -4.644 -16.865 0.055 1.00 96.88 89 ARG A CA 1
ATOM 720 C C . ARG A 1 89 ? -4.478 -15.336 -0.052 1.00 96.88 89 ARG A C 1
ATOM 722 O O . ARG A 1 89 ? -3.337 -14.882 -0.166 1.00 96.88 89 ARG A O 1
ATOM 729 N N . MET A 1 90 ? -5.546 -14.534 -0.013 1.00 97.38 90 MET A N 1
ATOM 730 C CA . MET A 1 90 ? -5.483 -13.070 -0.099 1.00 97.38 90 MET A CA 1
ATOM 731 C C . MET A 1 90 ? -4.810 -12.403 1.092 1.00 97.38 90 MET A C 1
ATOM 733 O O . MET A 1 90 ? -4.036 -11.470 0.887 1.00 97.38 90 MET A O 1
ATOM 737 N N . GLY A 1 91 ? -4.972 -12.932 2.307 1.00 96.19 91 GLY A N 1
ATOM 738 C CA . GLY A 1 91 ? -4.265 -12.396 3.477 1.00 96.19 91 GLY A CA 1
ATOM 739 C C . GLY A 1 91 ? -2.741 -12.407 3.281 1.00 96.19 91 GLY A C 1
ATOM 740 O O . GLY A 1 91 ? -2.059 -11.412 3.521 1.00 96.19 91 GLY A O 1
ATOM 741 N N . ALA A 1 92 ? -2.207 -13.505 2.734 1.00 97.69 92 ALA A N 1
ATOM 742 C CA . ALA A 1 92 ? -0.787 -13.613 2.398 1.00 97.69 92 ALA A CA 1
ATOM 743 C C . ALA A 1 92 ? -0.379 -12.720 1.209 1.00 97.69 92 ALA A C 1
ATOM 745 O O . ALA A 1 92 ? 0.741 -12.208 1.188 1.00 97.69 92 ALA A O 1
ATOM 746 N N . SER A 1 93 ? -1.265 -12.518 0.224 1.00 97.69 93 SER A N 1
ATOM 747 C CA . SER A 1 93 ? -1.025 -11.598 -0.902 1.00 97.69 93 SER A CA 1
ATOM 748 C C . SER A 1 93 ? -0.825 -10.169 -0.438 1.00 97.69 93 SER A C 1
ATOM 750 O O . SER A 1 93 ? 0.149 -9.544 -0.841 1.00 97.69 93 SER A O 1
ATOM 752 N N . LEU A 1 94 ? -1.729 -9.671 0.409 1.00 97.56 94 LEU A N 1
ATOM 753 C CA . LEU A 1 94 ? -1.733 -8.281 0.860 1.00 97.56 94 LEU A CA 1
ATOM 754 C C . LEU A 1 94 ? -0.512 -7.987 1.735 1.00 97.56 94 LEU A C 1
ATOM 756 O O . LEU A 1 94 ? 0.139 -6.959 1.563 1.00 97.56 94 LEU A O 1
ATOM 760 N N . LEU A 1 95 ? -0.122 -8.936 2.594 1.00 97.69 95 LEU A N 1
ATOM 761 C CA . LEU A 1 95 ? 1.118 -8.829 3.362 1.00 97.69 95 LEU A CA 1
ATOM 762 C C . LEU A 1 95 ? 2.354 -8.790 2.451 1.00 97.69 95 LEU A C 1
ATOM 764 O O . LEU A 1 95 ? 3.255 -7.976 2.659 1.00 97.69 95 LEU A O 1
ATOM 768 N N . ARG A 1 96 ? 2.400 -9.650 1.424 1.00 97.69 96 AR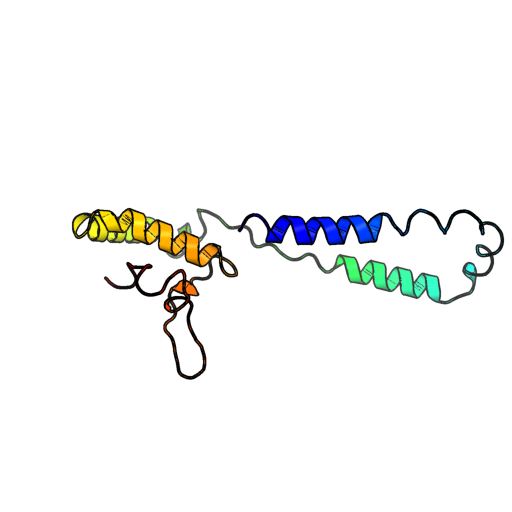G A N 1
ATOM 769 C CA . ARG A 1 96 ? 3.486 -9.632 0.438 1.00 97.69 96 ARG A CA 1
ATOM 770 C C . ARG A 1 96 ? 3.506 -8.314 -0.336 1.00 97.69 96 ARG A C 1
ATOM 772 O O . ARG A 1 96 ? 4.583 -7.774 -0.553 1.00 97.69 96 ARG A O 1
ATOM 779 N N . LEU A 1 97 ? 2.350 -7.795 -0.733 1.00 97.56 97 LEU A N 1
ATOM 780 C CA . LEU A 1 97 ? 2.240 -6.525 -1.444 1.00 97.56 97 LEU A CA 1
ATOM 781 C C . LEU A 1 97 ? 2.805 -5.376 -0.599 1.00 97.56 97 LEU A C 1
ATOM 783 O O . LEU A 1 97 ? 3.663 -4.647 -1.087 1.00 97.56 97 LEU A O 1
ATOM 787 N N . HIS A 1 98 ? 2.431 -5.288 0.682 1.00 97.31 98 HIS A N 1
ATOM 788 C CA . HIS A 1 98 ? 2.982 -4.288 1.604 1.00 97.31 98 HIS A CA 1
ATOM 789 C C . HIS A 1 98 ? 4.504 -4.416 1.775 1.00 97.31 98 HIS A C 1
ATOM 791 O O . HIS A 1 98 ? 5.218 -3.418 1.784 1.00 97.31 98 HIS A O 1
ATOM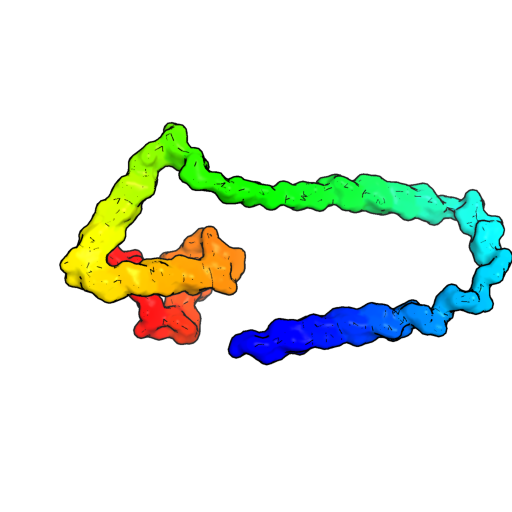 797 N N . PHE A 1 99 ? 5.026 -5.644 1.865 1.00 97.19 99 PHE A N 1
ATOM 798 C CA . PHE A 1 99 ? 6.472 -5.863 1.923 1.00 97.19 99 PHE A CA 1
ATOM 799 C C . PHE A 1 99 ? 7.187 -5.366 0.660 1.00 97.19 99 PHE A C 1
ATOM 801 O O . PHE A 1 99 ? 8.253 -4.766 0.767 1.00 97.19 99 PHE A O 1
ATOM 808 N N . HIS A 1 100 ? 6.622 -5.623 -0.521 1.00 96.88 100 HIS A N 1
ATOM 809 C CA . HIS A 1 100 ? 7.219 -5.199 -1.785 1.00 96.88 100 HIS A CA 1
ATOM 810 C C . HIS A 1 100 ? 7.200 -3.674 -1.962 1.00 96.88 100 HIS A C 1
ATOM 812 O O . HIS A 1 100 ? 8.195 -3.154 -2.454 1.00 96.88 100 HIS A O 1
ATOM 818 N N . ASP A 1 101 ? 6.150 -2.992 -1.491 1.00 97.31 101 ASP A N 1
ATOM 819 C CA . ASP A 1 101 ? 6.086 -1.523 -1.421 1.00 97.31 101 ASP A CA 1
ATOM 820 C C . ASP A 1 101 ? 7.220 -0.987 -0.536 1.00 97.31 101 ASP A C 1
ATOM 822 O O . ASP A 1 101 ? 8.168 -0.364 -0.996 1.00 97.31 101 ASP A O 1
ATOM 826 N N . CYS A 1 102 ? 7.243 -1.395 0.734 1.00 97.19 102 CYS A N 1
ATOM 827 C CA . CYS A 1 102 ? 8.218 -0.893 1.699 1.00 97.19 102 CYS A CA 1
ATOM 828 C C . CYS A 1 102 ? 9.687 -1.199 1.357 1.00 97.19 102 CYS A C 1
ATOM 830 O O . CYS A 1 102 ? 10.590 -0.557 1.903 1.00 97.19 102 CYS A O 1
ATOM 832 N N . PHE A 1 103 ? 9.954 -2.199 0.513 1.00 95.44 103 PHE A N 1
ATOM 833 C CA . PHE A 1 103 ? 11.313 -2.575 0.130 1.00 95.44 103 PHE A CA 1
ATOM 834 C C . PHE A 1 103 ? 11.893 -1.683 -0.976 1.00 95.44 103 PHE A C 1
ATOM 836 O O . PHE A 1 103 ? 13.119 -1.560 -1.071 1.00 95.44 103 PHE A O 1
ATOM 843 N N . VAL A 1 104 ? 11.046 -1.060 -1.797 1.00 93.12 104 VAL A N 1
ATOM 844 C CA . VAL A 1 104 ? 11.461 -0.177 -2.890 1.00 93.12 104 VAL A CA 1
ATOM 845 C C . VAL A 1 104 ? 11.111 1.255 -2.508 1.00 93.12 104 VAL A C 1
ATOM 847 O O . VAL A 1 104 ? 9.960 1.636 -2.474 1.00 93.12 104 VAL A O 1
ATOM 850 N N . ASN A 1 105 ? 12.118 2.062 -2.168 1.00 92.31 105 ASN A N 1
ATOM 851 C CA . ASN A 1 105 ? 11.971 3.477 -1.785 1.00 92.31 105 ASN A CA 1
ATOM 852 C C . ASN A 1 105 ? 11.049 3.803 -0.585 1.00 92.31 105 ASN A C 1
ATOM 854 O O . ASN A 1 105 ? 11.054 4.951 -0.141 1.00 92.31 105 ASN A O 1
ATOM 858 N N . GLY A 1 106 ? 10.393 2.821 0.034 1.00 94.62 106 GLY A N 1
ATOM 859 C CA . GLY A 1 106 ? 9.625 2.978 1.271 1.00 94.62 106 GLY A CA 1
ATOM 860 C C . GLY A 1 106 ? 8.141 2.674 1.074 1.00 94.62 106 GLY A C 1
ATOM 861 O O . GLY A 1 106 ? 7.712 2.309 -0.003 1.00 94.62 106 GLY A O 1
ATOM 862 N N . CYS A 1 107 ? 7.350 2.773 2.144 1.00 96.62 107 CYS A N 1
ATOM 863 C CA . CYS A 1 107 ? 5.923 2.444 2.101 1.00 96.62 107 CYS A CA 1
ATOM 864 C C . CYS A 1 107 ? 5.110 3.647 1.583 1.00 96.62 107 CYS A C 1
ATOM 866 O O . CYS A 1 107 ? 4.466 4.346 2.373 1.00 96.62 107 CYS A O 1
ATOM 868 N N . ASP A 1 108 ? 5.233 3.955 0.294 1.00 96.19 108 ASP A N 1
ATOM 869 C CA . ASP A 1 108 ? 4.628 5.130 -0.346 1.00 96.19 108 ASP A CA 1
ATOM 870 C C . ASP A 1 108 ? 3.470 4.788 -1.301 1.00 96.19 108 ASP A C 1
ATOM 872 O O . ASP A 1 108 ? 2.844 5.693 -1.859 1.00 96.19 108 ASP A O 1
ATOM 876 N N . GLY A 1 109 ? 3.139 3.502 -1.453 1.00 96.31 109 GLY A N 1
ATOM 877 C CA . GLY A 1 109 ? 2.095 3.024 -2.355 1.00 96.31 109 GLY A CA 1
ATOM 878 C C . GLY A 1 109 ? 2.501 3.025 -3.830 1.00 96.31 109 GLY A C 1
ATOM 879 O O . GLY A 1 109 ? 1.638 2.810 -4.687 1.00 96.31 109 GLY A O 1
ATOM 880 N N . SER A 1 110 ? 3.776 3.252 -4.155 1.00 96.31 110 SER A N 1
ATOM 881 C CA . SER A 1 110 ? 4.283 3.239 -5.533 1.00 96.31 110 SER A CA 1
ATOM 882 C C . SER A 1 110 ? 4.063 1.893 -6.229 1.00 96.31 110 SER A C 1
ATOM 884 O O . SER A 1 110 ? 3.793 1.873 -7.436 1.00 96.31 110 SER A O 1
ATOM 886 N N . VAL A 1 111 ? 4.038 0.780 -5.480 1.00 96.94 111 VAL A N 1
ATOM 887 C CA . VAL A 1 111 ? 3.750 -0.557 -6.033 1.00 96.94 111 VAL A CA 1
ATOM 888 C C . VAL A 1 111 ? 2.345 -0.676 -6.644 1.00 96.94 111 VAL A C 1
ATOM 890 O O . VAL A 1 111 ? 2.076 -1.585 -7.434 1.00 96.94 111 VAL A O 1
ATOM 893 N N . LEU A 1 112 ? 1.425 0.227 -6.283 1.00 96.69 112 LEU A N 1
ATOM 894 C CA . LEU A 1 112 ? 0.040 0.232 -6.762 1.00 96.69 112 LEU A CA 1
ATOM 895 C C . LEU A 1 112 ? -0.130 0.937 -8.113 1.00 96.69 112 LEU A C 1
ATOM 897 O O . LEU A 1 112 ? -1.178 0.769 -8.743 1.00 96.69 112 LEU A O 1
ATOM 901 N N . LEU A 1 113 ? 0.870 1.692 -8.571 1.00 95.81 113 LEU A N 1
ATOM 902 C CA . LEU A 1 113 ? 0.798 2.454 -9.815 1.00 95.81 113 LEU A CA 1
ATOM 903 C C . LEU A 1 113 ? 0.955 1.546 -11.041 1.00 95.81 113 LEU A C 1
ATOM 905 O O . LEU A 1 113 ? 1.828 0.677 -11.087 1.00 95.81 113 LEU A O 1
ATOM 909 N N . ASP A 1 114 ? 0.105 1.770 -12.042 1.00 95.62 114 ASP A N 1
ATOM 910 C CA . ASP A 1 114 ? 0.192 1.114 -13.345 1.00 95.62 114 ASP A CA 1
ATOM 911 C C . ASP A 1 114 ? 1.178 1.826 -14.277 1.00 95.62 114 ASP A C 1
ATOM 913 O O . ASP A 1 114 ? 1.460 3.022 -14.141 1.00 95.62 114 ASP A O 1
ATOM 917 N N . ASP A 1 115 ? 1.674 1.078 -15.259 1.00 95.31 115 ASP A N 1
ATOM 918 C CA . ASP A 1 115 ? 2.507 1.615 -16.328 1.00 95.31 115 ASP A CA 1
ATOM 919 C C . ASP A 1 115 ? 1.743 2.680 -17.130 1.00 95.31 115 ASP A C 1
ATOM 921 O O . ASP A 1 115 ? 0.554 2.546 -17.432 1.00 95.31 115 ASP A O 1
ATOM 925 N N . ASN A 1 116 ? 2.450 3.733 -17.537 1.00 94.94 116 ASN A N 1
ATOM 926 C CA . ASN A 1 116 ? 1.944 4.735 -18.470 1.00 94.94 116 ASN A CA 1
ATOM 927 C C . ASN A 1 116 ? 3.007 5.095 -19.525 1.00 94.94 116 ASN A C 1
ATOM 929 O O . ASN A 1 116 ? 4.105 4.547 -19.543 1.00 94.94 116 ASN A O 1
ATOM 933 N N . ALA A 1 117 ? 2.697 6.035 -20.423 1.00 95.94 117 ALA A N 1
ATOM 934 C CA . ALA A 1 117 ? 3.588 6.405 -21.530 1.00 95.94 117 ALA A CA 1
ATOM 935 C C . ALA A 1 117 ? 4.967 6.952 -21.099 1.00 95.94 117 ALA A C 1
ATOM 937 O O . ALA A 1 117 ? 5.899 6.969 -21.898 1.00 95.94 117 ALA A O 1
ATOM 938 N N . THR A 1 118 ? 5.093 7.427 -19.860 1.00 95.81 118 THR A N 1
ATOM 939 C CA . THR A 1 118 ? 6.287 8.107 -19.333 1.00 95.81 118 THR A CA 1
ATOM 940 C C . THR A 1 118 ? 6.912 7.415 -18.123 1.00 95.81 118 THR A C 1
ATOM 942 O O . THR A 1 118 ? 7.993 7.808 -17.690 1.00 95.81 118 THR A O 1
ATOM 945 N N . PHE A 1 119 ? 6.243 6.407 -17.566 1.00 94.19 119 PHE A N 1
ATOM 946 C CA . PHE A 1 119 ? 6.614 5.759 -16.317 1.00 94.19 119 PHE A CA 1
ATOM 947 C C . PHE A 1 119 ? 6.304 4.264 -16.383 1.00 94.19 119 PHE A C 1
ATOM 949 O O . PHE A 1 119 ? 5.200 3.866 -16.745 1.00 94.19 119 PHE A O 1
ATOM 956 N N . THR A 1 120 ? 7.281 3.450 -15.998 1.00 95.69 120 THR A N 1
ATOM 957 C CA . THR A 1 120 ? 7.093 2.019 -15.757 1.00 95.69 120 THR A CA 1
ATOM 958 C C . THR A 1 120 ? 6.911 1.824 -14.259 1.00 95.69 120 THR A C 1
ATOM 960 O O . THR A 1 120 ? 7.826 2.114 -13.486 1.00 95.69 120 THR A O 1
ATOM 963 N N . GLY A 1 121 ? 5.727 1.375 -13.865 1.00 94.12 121 GLY A N 1
ATOM 964 C CA . GLY A 1 121 ? 5.377 1.049 -12.496 1.00 94.12 121 GLY A CA 1
ATOM 965 C C . GLY A 1 121 ? 6.045 -0.226 -12.011 1.00 94.12 121 GLY A C 1
ATOM 966 O O . GLY A 1 121 ? 6.628 -1.016 -12.756 1.00 94.12 121 GLY A O 1
ATOM 967 N N . GLU A 1 122 ? 5.961 -0.450 -10.707 1.00 96.88 122 GLU A N 1
ATOM 968 C CA . GLU A 1 122 ? 6.675 -1.562 -10.086 1.00 96.88 122 GLU A CA 1
ATOM 969 C C . GLU A 1 122 ? 5.985 -2.908 -10.326 1.00 96.88 122 GLU A C 1
ATOM 971 O O . GLU A 1 122 ? 6.612 -3.957 -10.166 1.00 96.88 122 GLU A O 1
ATOM 976 N N . LYS A 1 123 ? 4.713 -2.917 -10.747 1.00 95.81 123 LYS A N 1
ATOM 977 C CA . LYS A 1 123 ? 3.941 -4.146 -11.003 1.00 95.81 123 LYS A CA 1
ATOM 978 C C . LYS A 1 123 ? 4.590 -5.049 -12.054 1.00 95.81 123 LYS A C 1
ATOM 980 O O . LYS A 1 123 ? 4.507 -6.273 -11.936 1.00 95.81 123 LYS A O 1
ATOM 985 N N . THR A 1 124 ? 5.258 -4.470 -13.051 1.00 95.00 124 THR A N 1
ATOM 986 C CA . THR A 1 124 ? 5.917 -5.205 -14.144 1.00 95.00 124 THR A CA 1
ATOM 987 C C . THR A 1 124 ? 7.377 -5.555 -13.850 1.00 95.00 124 THR A C 1
ATOM 989 O O . THR A 1 124 ? 8.018 -6.251 -14.640 1.00 95.00 124 THR A O 1
ATOM 992 N N . ALA A 1 125 ? 7.912 -5.161 -12.689 1.00 94.94 125 ALA A N 1
ATOM 993 C CA . ALA A 1 125 ? 9.252 -5.556 -12.272 1.00 94.94 125 ALA A CA 1
ATOM 994 C C . ALA A 1 125 ? 9.354 -7.084 -12.117 1.00 94.94 125 ALA A C 1
ATOM 996 O O . ALA A 1 125 ? 8.420 -7.735 -11.654 1.00 94.94 125 ALA A O 1
ATOM 997 N N . ASN A 1 126 ? 10.522 -7.665 -12.413 1.00 95.69 126 ASN A N 1
ATOM 998 C CA . ASN A 1 126 ? 10.768 -9.115 -12.330 1.00 95.69 126 ASN A CA 1
ATOM 999 C C . ASN A 1 126 ? 10.231 -9.825 -11.064 1.00 95.69 126 ASN A C 1
ATOM 1001 O O . ASN A 1 126 ? 9.666 -10.908 -11.205 1.00 95.69 126 ASN A O 1
ATOM 1005 N N . PRO A 1 127 ? 10.387 -9.295 -9.831 1.00 94.38 127 PRO A N 1
ATOM 1006 C CA . PRO A 1 127 ? 9.856 -9.966 -8.640 1.00 94.38 127 PRO A CA 1
ATOM 1007 C C . PRO A 1 127 ? 8.322 -9.873 -8.495 1.00 94.38 127 PRO A C 1
ATOM 1009 O O . PRO A 1 127 ? 7.753 -10.583 -7.659 1.00 94.38 127 PRO A O 1
ATOM 1012 N N . ASN A 1 128 ? 7.668 -9.018 -9.288 1.00 96.94 128 ASN A N 1
ATOM 1013 C CA . ASN A 1 128 ? 6.256 -8.648 -9.182 1.00 96.94 128 ASN A CA 1
ATOM 1014 C C . ASN A 1 128 ? 5.415 -9.176 -10.353 1.00 96.94 128 ASN A C 1
ATOM 1016 O O . ASN A 1 128 ? 4.296 -9.641 -10.125 1.00 96.94 128 ASN A O 1
ATOM 1020 N N . ALA A 1 129 ? 5.965 -9.176 -11.570 1.00 95.69 129 ALA A N 1
ATOM 1021 C CA . ALA A 1 129 ? 5.279 -9.563 -12.797 1.00 95.69 129 ALA A CA 1
ATOM 1022 C C . ALA A 1 129 ? 4.736 -11.000 -12.723 1.00 95.69 129 ALA A C 1
ATOM 1024 O O . ALA A 1 129 ? 5.478 -11.955 -12.487 1.00 95.69 129 ALA A O 1
ATOM 1025 N N . GLY A 1 130 ? 3.418 -11.149 -12.889 1.00 94.38 130 GLY A N 1
ATOM 1026 C CA . GLY A 1 130 ? 2.730 -12.441 -12.769 1.00 94.38 130 GLY A CA 1
ATOM 1027 C C . GLY A 1 130 ? 2.820 -13.076 -11.374 1.00 94.38 130 GLY A C 1
ATOM 1028 O O . GLY A 1 130 ? 2.603 -14.278 -11.231 1.00 94.38 130 GLY A O 1
ATOM 1029 N N . SER A 1 131 ? 3.184 -12.299 -10.347 1.00 95.69 131 SER A N 1
ATOM 1030 C CA . SER A 1 131 ? 3.494 -12.809 -9.010 1.00 95.69 131 SER A CA 1
ATOM 1031 C C . SER A 1 131 ? 2.773 -12.060 -7.890 1.00 95.69 131 SER A C 1
ATOM 1033 O O . SER A 1 131 ? 2.146 -12.706 -7.043 1.00 95.69 131 SER A O 1
ATOM 1035 N N . LEU A 1 132 ? 2.871 -10.725 -7.848 1.00 96.44 132 LEU A N 1
ATOM 1036 C CA . LEU A 1 132 ? 2.054 -9.911 -6.947 1.00 96.44 132 LEU A CA 1
ATOM 1037 C C . LEU A 1 132 ? 0.595 -9.948 -7.404 1.00 96.44 132 LEU A C 1
ATOM 1039 O O . LEU A 1 132 ? 0.307 -10.014 -8.596 1.00 96.44 132 LEU A O 1
ATOM 1043 N N . ARG A 1 133 ? -0.322 -9.937 -6.436 1.00 96.31 133 ARG A N 1
ATOM 1044 C CA . ARG A 1 133 ? -1.767 -9.948 -6.673 1.00 96.31 133 ARG A CA 1
ATOM 1045 C C . ARG A 1 133 ? -2.500 -9.270 -5.522 1.00 96.31 133 ARG A C 1
ATOM 1047 O O . ARG A 1 133 ? -1.893 -9.024 -4.480 1.00 96.31 133 ARG A O 1
ATOM 1054 N N . GLY A 1 134 ? -3.791 -9.022 -5.711 1.00 94.06 134 GLY A N 1
ATOM 1055 C CA . GLY A 1 134 ? -4.601 -8.245 -4.773 1.00 94.06 134 GLY A CA 1
ATOM 1056 C C . GLY A 1 134 ? -4.650 -6.752 -5.082 1.00 94.06 134 GLY A C 1
ATOM 1057 O O . GLY A 1 134 ? -4.836 -5.958 -4.170 1.00 94.06 134 GLY A O 1
ATOM 1058 N N . PHE A 1 135 ? -4.426 -6.381 -6.347 1.00 93.88 135 PHE A N 1
ATOM 1059 C CA . PHE A 1 135 ? -4.571 -5.004 -6.827 1.00 93.88 135 PHE A CA 1
ATOM 1060 C C . PHE A 1 135 ? -6.029 -4.631 -7.119 1.00 93.88 135 PHE A C 1
ATOM 1062 O O . PHE A 1 135 ? -6.371 -3.455 -7.075 1.00 93.88 135 PHE A O 1
ATOM 1069 N N . GLU A 1 136 ? -6.866 -5.621 -7.420 1.00 84.62 136 GLU A N 1
ATOM 1070 C CA . GLU A 1 136 ? -8.281 -5.447 -7.745 1.00 84.62 136 GLU A CA 1
ATOM 1071 C C . GLU A 1 136 ? -9.146 -5.963 -6.588 1.00 84.62 136 GLU A C 1
ATOM 1073 O O . GLU A 1 136 ? -8.718 -6.860 -5.851 1.00 84.62 136 GLU A O 1
ATOM 1078 N N . ARG A 1 137 ? -10.328 -5.358 -6.421 1.00 56.78 137 ARG A N 1
ATOM 1079 C CA . ARG A 1 137 ? -11.441 -5.934 -5.661 1.00 56.78 137 ARG A CA 1
ATOM 1080 C C . ARG A 1 137 ? -12.376 -6.620 -6.639 1.00 56.78 137 ARG A C 1
ATOM 1082 O O . ARG A 1 137 ? -12.727 -5.948 -7.635 1.00 56.78 137 ARG A O 1
#

Radius of gyration: 26.71 Å; chains: 1; bounding box: 69×54×38 Å

Sequence (137 aa):
MHFWALRYIRNFIYSQLFFSSQLIRRMPTFMASLIKSPIPCIILLHLLLSTSYAQAREKLSTCYYSSTCPKALEIVEDGVLEAIKEESRMGASLLRLHFHDCFVNGCDGSVLLDDNATFTGEKTANPNAGSLRGFER

Secondary structure (DSSP, 8-state):
-HHHHHHHHHHHHHHHHTSSSSSSS-TTTTTTTGGGSSHHHHHHHHHHHHTT-----PPP-TTTTTTT-TTHHHHHHHHHHHHHHH-TTHHHHHHHHHHHHHHTTSSSSGGGPPPBTTB--GGGSTTTTTT------

pLDDT: 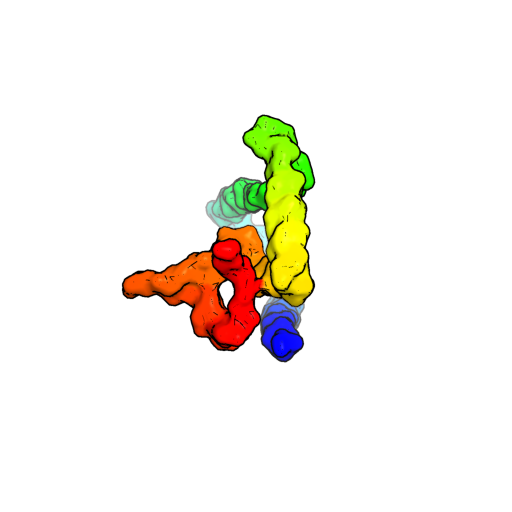mean 78.7, std 21.23, range [40.09, 98.38]

InterPro domains:
  IPR000823 Plant peroxidase [PR00461] (69-88)
  IPR000823 Plant peroxidase [PR00461] (93-113)
  IPR000823 Plant peroxidase [PR00461] (133-137)
  IPR000823 Plant peroxidase [PTHR31388] (53-136)
  IPR002016 Haem pe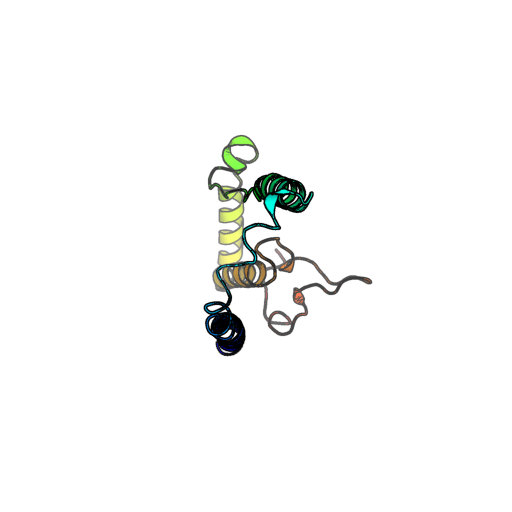roxidase [PF00141] (79-136)
  IPR002016 Haem peroxidase [PS50873] (59-137)
  IPR010255 Haem peroxidase superfamily [SSF48113] (60-136)
  IPR019794 Peroxidase, active site [PS00436] (91-102)

Foldseek 3Di:
DVPPVVVVVVVVVVVVVVPPPPPDPDPDPPVPPVPPDCVVVVVVVVVVVVVPPPPPPPDDDPCPCCPPPVCPVVVVVVVQVVVCVVPVCSVVLVVVLQVVCCVPPHRPCQQLDPDDPVDHGPCCPPCRPVHRDDSDD